Protein AF-A0A7W0VHF1-F1 (afdb_monomer_lite)

Secondary structure (DSSP, 8-state):
-TTPBBTTS-BGGG--TT-EETTEE----------SS-------SSSS-EEEETTEEEE-S--

Sequence (63 aa):
SPGHPTADARALGALIIGDSLDGARVVAIRQRPFGEQRTFDLLPASASRVYWADGVQLASTL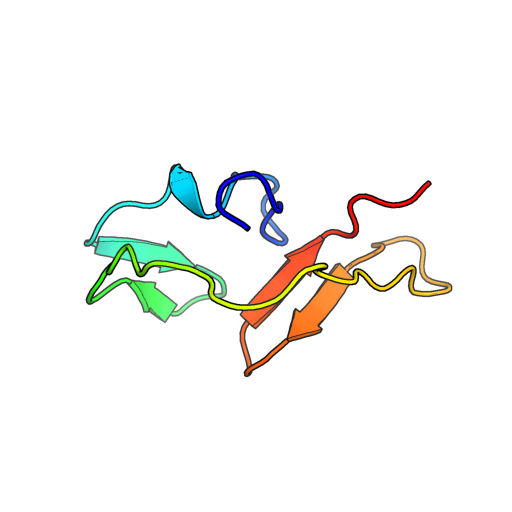R

Structure (mmCIF, N/CA/C/O backbone):
data_AF-A0A7W0VHF1-F1
#
_entry.id   AF-A0A7W0VHF1-F1
#
loop_
_atom_site.group_PDB
_atom_site.id
_atom_site.type_symbol
_atom_site.label_atom_id
_atom_site.label_alt_id
_atom_site.label_comp_id
_atom_site.label_asym_id
_atom_site.label_entity_id
_atom_site.label_seq_id
_atom_site.pdbx_PDB_ins_code
_atom_site.Cartn_x
_atom_site.Cartn_y
_atom_site.Cartn_z
_atom_site.occupancy
_atom_site.B_iso_or_equiv
_atom_site.auth_seq_id
_atom_site.auth_comp_id
_atom_site.auth_asym_id
_atom_site.auth_atom_id
_atom_site.pdbx_PDB_model_num
ATOM 1 N N . SER A 1 1 ? 2.491 5.930 1.594 1.00 92.38 1 SER A N 1
ATOM 2 C CA . SER A 1 1 ? 1.828 7.252 1.737 1.00 92.38 1 SER A CA 1
ATOM 3 C C . SER A 1 1 ? 0.412 7.168 1.165 1.00 92.38 1 SER A C 1
ATOM 5 O O . SER A 1 1 ? 0.143 6.197 0.466 1.00 92.38 1 SER A O 1
ATOM 7 N N . PRO A 1 2 ? -0.504 8.128 1.420 1.00 95.69 2 PRO A N 1
ATOM 8 C CA . PRO A 1 2 ? -1.888 8.041 0.929 1.00 95.69 2 PRO A CA 1
ATOM 9 C C . PRO A 1 2 ? -2.020 7.928 -0.597 1.00 95.69 2 PRO A C 1
ATOM 11 O O . PRO A 1 2 ? -2.949 7.298 -1.079 1.00 95.69 2 PRO A O 1
ATOM 14 N N . GLY A 1 3 ? -1.086 8.503 -1.358 1.00 96.44 3 GLY A N 1
ATOM 15 C CA . GLY A 1 3 ? -1.075 8.412 -2.823 1.00 96.44 3 GLY A CA 1
ATOM 16 C C . GLY A 1 3 ? -0.430 7.144 -3.391 1.00 96.44 3 GLY A C 1
ATOM 17 O O . GLY A 1 3 ? -0.386 6.999 -4.605 1.00 96.44 3 GLY A O 1
ATOM 18 N N . HIS A 1 4 ? 0.109 6.255 -2.552 1.00 97.44 4 HIS A N 1
ATOM 19 C CA . HIS A 1 4 ? 0.780 5.045 -3.025 1.00 97.44 4 HIS A CA 1
ATOM 20 C C . HIS A 1 4 ? -0.264 4.052 -3.571 1.00 97.44 4 HIS A C 1
ATOM 22 O O . HIS A 1 4 ? -1.264 3.821 -2.880 1.00 97.44 4 HIS A O 1
ATOM 28 N N . PRO A 1 5 ? -0.077 3.500 -4.782 1.00 97.75 5 PRO A N 1
ATOM 29 C CA . PRO A 1 5 ? -1.08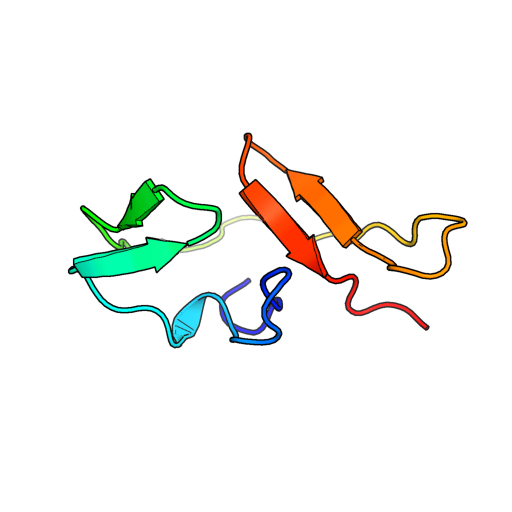0 2.659 -5.413 1.00 97.75 5 PRO A CA 1
ATOM 30 C C . PRO A 1 5 ? -1.047 1.214 -4.894 1.00 97.75 5 PRO A C 1
ATOM 32 O O . PRO A 1 5 ? 0.006 0.617 -4.684 1.00 97.75 5 PRO A O 1
ATOM 35 N N . THR A 1 6 ? -2.224 0.636 -4.711 1.00 97.56 6 THR A N 1
ATOM 36 C CA . THR A 1 6 ? -2.445 -0.802 -4.536 1.00 97.56 6 THR A CA 1
ATOM 37 C C . THR A 1 6 ? -2.196 -1.540 -5.854 1.00 97.56 6 THR A C 1
ATOM 39 O O . THR A 1 6 ? -2.116 -0.928 -6.925 1.00 97.56 6 THR A O 1
ATOM 42 N N . ALA A 1 7 ? -2.117 -2.872 -5.809 1.00 96.62 7 ALA A N 1
ATOM 43 C CA . ALA A 1 7 ? -1.998 -3.687 -7.022 1.00 96.62 7 ALA A CA 1
ATOM 44 C C . ALA A 1 7 ? -3.187 -3.537 -7.995 1.00 96.62 7 ALA A C 1
ATOM 46 O O . ALA A 1 7 ? -3.023 -3.742 -9.195 1.00 96.62 7 ALA A O 1
ATOM 47 N N . ASP A 1 8 ? -4.362 -3.122 -7.506 1.00 95.56 8 ASP A N 1
ATOM 48 C CA . ASP A 1 8 ? -5.541 -2.807 -8.326 1.00 95.56 8 ASP A CA 1
ATOM 49 C C . ASP A 1 8 ? -5.634 -1.324 -8.747 1.00 95.56 8 ASP A C 1
ATOM 51 O O . ASP A 1 8 ? -6.692 -0.849 -9.159 1.00 95.56 8 ASP A O 1
ATOM 55 N N . ALA A 1 9 ? -4.509 -0.602 -8.674 1.00 95.44 9 ALA A N 1
ATOM 56 C CA . ALA A 1 9 ? -4.312 0.780 -9.118 1.00 95.44 9 ALA A CA 1
ATOM 57 C C . ALA A 1 9 ? -5.085 1.865 -8.344 1.00 95.44 9 ALA A C 1
ATOM 59 O O . ALA A 1 9 ? -5.031 3.042 -8.714 1.00 95.44 9 ALA A O 1
ATOM 60 N N . ARG A 1 10 ? -5.759 1.523 -7.241 1.00 97.62 10 ARG A N 1
ATOM 61 C CA . ARG A 1 10 ? -6.347 2.515 -6.330 1.00 97.62 10 ARG A CA 1
ATOM 62 C C . ARG A 1 10 ? -5.266 3.117 -5.436 1.00 97.62 10 ARG A C 1
ATOM 64 O O . ARG A 1 10 ? -4.342 2.443 -5.008 1.00 97.62 10 ARG A O 1
ATOM 71 N N . ALA A 1 11 ? -5.376 4.396 -5.097 1.00 97.69 11 ALA A N 1
ATOM 72 C CA . ALA A 1 11 ? -4.518 4.968 -4.061 1.00 97.69 11 ALA A CA 1
ATOM 73 C C . ALA A 1 11 ? -4.926 4.420 -2.680 1.00 97.69 11 ALA A C 1
ATOM 75 O O . ALA A 1 11 ? -6.120 4.355 -2.386 1.00 97.69 11 ALA A O 1
ATOM 76 N N . LEU A 1 12 ? -3.968 4.111 -1.797 1.00 96.56 12 LEU A N 1
ATOM 77 C CA . LEU A 1 12 ? -4.261 3.663 -0.422 1.00 96.56 12 LEU A CA 1
ATOM 78 C C . LEU A 1 12 ? -5.206 4.619 0.327 1.00 96.56 12 LEU A C 1
ATOM 80 O O . LEU A 1 12 ? -6.048 4.184 1.105 1.00 96.56 12 LEU A O 1
ATOM 84 N N . GLY A 1 13 ? -5.084 5.926 0.088 1.00 97.19 13 GLY A N 1
ATOM 85 C CA . GLY A 1 13 ? -5.926 6.959 0.694 1.00 97.19 13 GLY A CA 1
ATOM 86 C C . GLY A 1 13 ? -7.351 7.037 0.143 1.00 97.19 13 GLY A C 1
ATOM 87 O O . GLY A 1 13 ? -8.162 7.755 0.718 1.00 97.19 13 GLY A O 1
ATOM 88 N N . ALA A 1 14 ? -7.653 6.331 -0.949 1.00 97.75 14 ALA A N 1
ATOM 89 C CA . ALA A 1 14 ? -8.994 6.243 -1.523 1.00 97.75 14 ALA A CA 1
ATOM 90 C C . ALA A 1 14 ? -9.783 5.024 -1.017 1.00 97.75 14 ALA A C 1
ATOM 92 O O . ALA A 1 14 ? -10.977 4.926 -1.292 1.00 97.75 14 ALA A O 1
ATOM 93 N N . LEU A 1 15 ? -9.133 4.101 -0.297 1.00 97.75 15 LEU A N 1
ATOM 94 C CA . LEU A 1 15 ? -9.803 2.951 0.303 1.00 97.75 15 LEU A CA 1
ATOM 95 C C . LEU A 1 15 ? -10.792 3.402 1.378 1.00 97.75 15 LEU A C 1
ATOM 97 O O . LEU A 1 15 ? -10.533 4.348 2.128 1.00 97.75 15 LEU A O 1
ATOM 101 N N . ILE A 1 16 ? -11.892 2.665 1.501 1.00 98.06 16 ILE A N 1
ATOM 102 C CA . ILE A 1 16 ? -12.856 2.816 2.592 1.00 98.06 16 ILE A CA 1
ATOM 103 C C . ILE A 1 16 ? -13.032 1.502 3.359 1.00 98.06 16 ILE A C 1
ATOM 105 O O . ILE A 1 16 ? -12.718 0.414 2.876 1.00 98.06 16 ILE A O 1
ATOM 109 N N . ILE A 1 17 ? -13.534 1.594 4.594 1.00 98.50 17 ILE A N 1
ATOM 110 C CA . ILE A 1 17 ? -13.878 0.408 5.389 1.00 98.50 17 ILE A CA 1
ATOM 111 C C . ILE A 1 17 ? -14.931 -0.409 4.629 1.00 98.50 17 ILE A C 1
ATOM 113 O O . ILE A 1 17 ? -15.948 0.126 4.196 1.00 98.50 17 ILE A O 1
ATOM 117 N N . GLY A 1 18 ? -14.696 -1.715 4.505 1.00 98.38 18 GLY A N 1
ATOM 118 C CA . GLY A 1 18 ? -15.550 -2.647 3.772 1.00 98.38 18 GLY A CA 1
ATOM 119 C C . GLY A 1 18 ? -15.067 -2.971 2.358 1.00 98.38 18 GLY A C 1
ATOM 120 O O . GLY A 1 18 ? -15.505 -3.993 1.817 1.00 98.38 18 GLY A O 1
ATOM 121 N N . ASP A 1 19 ? -14.144 -2.181 1.799 1.00 98.25 19 ASP A N 1
ATOM 122 C CA . ASP A 1 19 ? -13.509 -2.492 0.519 1.00 98.25 19 ASP A CA 1
ATOM 123 C C . ASP A 1 19 ? -12.787 -3.840 0.571 1.00 98.25 19 ASP A C 1
ATOM 125 O O . ASP A 1 19 ? -12.249 -4.246 1.606 1.00 98.25 19 ASP A O 1
ATOM 129 N N . SER A 1 20 ? -12.755 -4.522 -0.573 1.00 97.31 20 SER A N 1
ATOM 130 C CA . SER A 1 20 ? -11.856 -5.652 -0.788 1.00 97.31 20 SER A CA 1
ATOM 131 C C . SER A 1 20 ? -10.487 -5.127 -1.210 1.00 97.31 20 SER A C 1
ATOM 133 O O . SER A 1 20 ? -10.412 -4.271 -2.087 1.00 97.31 20 SER A O 1
ATOM 135 N N . LEU A 1 21 ? -9.418 -5.652 -0.624 1.00 96.62 21 LEU A N 1
ATOM 136 C CA . LEU A 1 21 ? -8.026 -5.404 -0.987 1.00 96.62 21 LEU A CA 1
ATOM 137 C C . LEU A 1 21 ? -7.291 -6.742 -0.901 1.00 96.62 21 LEU A C 1
ATOM 139 O O . LEU A 1 21 ? -7.308 -7.380 0.148 1.00 96.62 21 LEU A O 1
ATOM 143 N N . ASP A 1 22 ? -6.716 -7.192 -2.015 1.00 91.69 22 ASP A N 1
ATOM 144 C C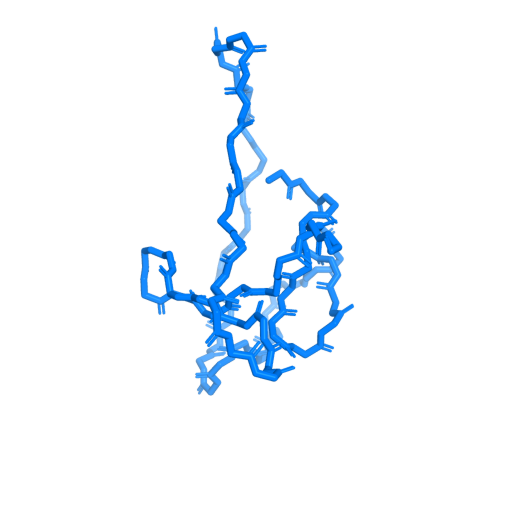A . ASP A 1 22 ? -5.974 -8.459 -2.112 1.00 91.69 22 ASP A CA 1
ATOM 145 C C . ASP A 1 22 ? -6.747 -9.685 -1.584 1.00 91.69 22 ASP A C 1
ATOM 147 O O . ASP A 1 22 ? -6.200 -10.582 -0.948 1.00 91.69 22 ASP A O 1
ATOM 151 N N . GLY A 1 23 ? -8.063 -9.713 -1.821 1.00 93.31 23 GLY A N 1
ATOM 152 C CA . GLY A 1 23 ? -8.959 -10.781 -1.361 1.00 93.31 23 GLY A CA 1
ATOM 153 C C . GLY A 1 23 ? -9.363 -10.704 0.118 1.00 93.31 23 GLY A C 1
ATOM 154 O O . GLY A 1 23 ? -10.190 -11.502 0.559 1.00 93.31 23 GLY A O 1
ATOM 155 N N . ALA A 1 24 ? -8.842 -9.737 0.878 1.00 95.31 24 ALA A N 1
ATOM 156 C CA . ALA A 1 24 ? -9.237 -9.455 2.255 1.00 95.31 24 ALA A CA 1
ATOM 157 C C . ALA A 1 24 ? -10.159 -8.229 2.337 1.00 95.31 24 ALA A C 1
ATOM 159 O O . ALA A 1 24 ? -10.162 -7.368 1.461 1.00 95.31 24 ALA A O 1
ATOM 160 N N . ARG A 1 25 ? -10.941 -8.117 3.417 1.00 98.06 25 ARG A N 1
ATOM 161 C CA . ARG A 1 25 ? -11.794 -6.947 3.665 1.00 98.06 25 ARG A CA 1
ATOM 162 C C . ARG A 1 25 ? -11.087 -5.940 4.570 1.00 98.06 25 ARG A C 1
ATOM 164 O O . ARG A 1 25 ? -10.621 -6.296 5.651 1.00 98.06 25 ARG A O 1
ATOM 171 N N . VAL A 1 26 ? -11.074 -4.669 4.171 1.00 97.81 26 VAL A N 1
ATOM 172 C CA . VAL A 1 26 ? -10.553 -3.567 4.989 1.00 97.81 26 VAL A CA 1
ATOM 173 C C . VAL A 1 26 ? -11.490 -3.334 6.175 1.00 97.81 26 VAL A C 1
ATOM 175 O O . VAL A 1 26 ? -12.626 -2.899 6.004 1.00 97.81 26 VAL A O 1
ATOM 178 N N . VAL A 1 27 ? -11.023 -3.616 7.391 1.00 98.38 27 VAL A N 1
ATOM 179 C CA . VAL A 1 27 ? -11.826 -3.463 8.623 1.00 98.38 27 VAL A CA 1
ATOM 180 C C . VAL A 1 27 ? -11.572 -2.148 9.359 1.00 98.38 27 VAL A C 1
ATOM 182 O O . VAL A 1 27 ? -12.390 -1.731 10.175 1.00 98.38 27 VAL A O 1
ATOM 185 N N . ALA A 1 28 ? -10.446 -1.485 9.093 1.00 97.81 28 ALA A N 1
ATOM 186 C CA . ALA A 1 28 ? -10.079 -0.233 9.740 1.00 97.81 28 ALA A CA 1
ATOM 187 C C . ALA A 1 28 ? -9.125 0.585 8.866 1.00 97.81 28 ALA A C 1
ATOM 189 O O . ALA A 1 28 ? -8.254 0.032 8.200 1.00 97.81 28 ALA A O 1
ATOM 190 N N . ILE A 1 29 ? -9.252 1.910 8.939 1.00 97.38 29 ILE A N 1
ATOM 191 C CA . ILE A 1 29 ? -8.337 2.873 8.320 1.00 97.38 29 ILE A CA 1
ATOM 192 C C . ILE A 1 29 ? -7.982 3.918 9.375 1.00 97.38 29 ILE A C 1
ATOM 194 O O . ILE A 1 29 ? -8.854 4.405 10.096 1.00 97.38 29 ILE A O 1
ATOM 198 N N . ARG A 1 30 ? -6.693 4.241 9.505 1.00 96.56 30 ARG A N 1
ATOM 199 C CA . ARG A 1 30 ? -6.199 5.230 10.471 1.00 96.56 30 ARG A CA 1
ATOM 200 C C . ARG A 1 30 ? -5.152 6.115 9.810 1.00 96.56 30 ARG A C 1
ATOM 202 O O . ARG A 1 30 ? -4.118 5.621 9.374 1.00 96.56 30 ARG A O 1
ATOM 209 N N . GLN A 1 31 ? -5.389 7.423 9.795 1.00 93.50 31 GLN A N 1
ATOM 210 C CA . GLN A 1 31 ? -4.355 8.397 9.454 1.00 93.50 31 GLN A CA 1
ATOM 211 C C . GLN A 1 31 ? -3.504 8.683 10.691 1.00 93.50 31 GLN A C 1
ATOM 213 O O . GLN A 1 31 ? -4.023 8.842 11.797 1.00 93.50 31 GLN A O 1
ATOM 218 N N . ARG A 1 32 ? -2.183 8.713 10.517 1.00 94.19 32 ARG A N 1
ATOM 219 C CA . ARG A 1 32 ? -1.223 8.977 11.591 1.00 94.19 32 ARG A CA 1
ATOM 220 C C . ARG A 1 32 ? -0.190 9.993 11.107 1.00 94.19 32 ARG A C 1
ATOM 222 O O . ARG A 1 32 ? 0.207 9.912 9.944 1.00 94.19 32 ARG A O 1
ATOM 229 N N . PRO A 1 33 ? 0.262 10.917 11.973 1.00 94.62 33 PRO A N 1
ATOM 230 C CA . PRO A 1 33 ? 1.428 11.737 11.672 1.00 94.62 33 PRO A CA 1
ATOM 231 C C . PRO A 1 33 ? 2.635 10.848 11.360 1.00 94.62 33 PRO A C 1
ATOM 233 O O . PRO A 1 33 ? 2.856 9.846 12.043 1.00 94.62 33 PRO A O 1
ATOM 236 N N . PHE A 1 34 ? 3.405 11.220 10.340 1.00 93.81 34 PHE A N 1
ATOM 237 C CA . PHE A 1 34 ? 4.658 10.559 9.992 1.00 93.81 34 PHE A CA 1
ATOM 238 C C . PHE A 1 34 ? 5.814 11.433 10.482 1.00 93.81 34 PHE A C 1
ATOM 240 O O . PHE A 1 34 ? 5.954 12.566 10.032 1.00 93.81 34 PHE A O 1
ATOM 247 N N . GLY A 1 35 ? 6.577 10.937 11.459 1.00 95.62 35 GLY A N 1
ATOM 248 C CA . GLY A 1 35 ? 7.631 11.708 12.132 1.00 95.62 35 GLY A CA 1
ATOM 249 C C . GLY A 1 35 ? 8.984 11.702 11.420 1.00 95.62 35 GLY A C 1
ATOM 250 O O . GLY A 1 35 ? 9.889 12.413 11.842 1.00 95.62 35 GLY A O 1
ATOM 251 N N . GLU A 1 36 ? 9.125 10.909 10.360 1.00 95.31 36 GLU A N 1
ATOM 252 C CA . GLU A 1 36 ? 10.382 10.734 9.635 1.00 95.31 36 GLU A CA 1
ATOM 253 C C . GLU A 1 36 ? 10.473 11.656 8.411 1.00 95.31 36 GLU A C 1
ATOM 255 O O . GLU A 1 36 ? 9.482 12.190 7.911 1.00 95.31 36 GLU A O 1
ATOM 260 N N . GLN A 1 37 ? 11.684 11.818 7.877 1.00 95.75 37 GLN A N 1
ATOM 261 C CA . GLN A 1 37 ? 11.958 12.773 6.795 1.00 95.75 37 GLN A CA 1
ATOM 262 C C . GLN A 1 37 ? 11.586 12.262 5.393 1.00 95.75 37 GLN A C 1
ATOM 264 O O . GLN A 1 37 ? 11.454 13.051 4.447 1.00 95.75 37 GLN A O 1
ATOM 269 N N . ARG A 1 38 ? 11.505 10.937 5.217 1.00 94.81 38 ARG A N 1
ATOM 270 C CA . ARG A 1 38 ? 11.397 10.283 3.907 1.00 94.81 38 ARG A CA 1
ATOM 271 C C . ARG A 1 38 ? 10.611 8.978 3.988 1.00 94.81 38 ARG A C 1
ATOM 273 O O . ARG A 1 38 ? 10.654 8.272 4.989 1.00 94.81 38 ARG A O 1
ATOM 280 N N . THR A 1 39 ? 9.954 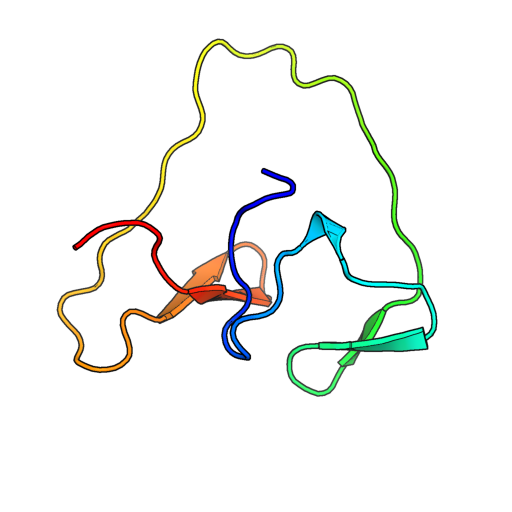8.646 2.883 1.00 95.12 39 THR A N 1
ATOM 281 C CA . THR A 1 39 ? 9.434 7.308 2.586 1.00 95.12 39 THR A CA 1
ATOM 282 C C . THR A 1 39 ? 10.156 6.768 1.363 1.00 95.12 39 THR A C 1
ATOM 284 O O . THR A 1 39 ? 10.566 7.550 0.505 1.00 95.12 39 THR A O 1
ATOM 287 N N . PHE A 1 40 ? 10.264 5.451 1.258 1.00 95.81 40 PHE A N 1
ATOM 288 C CA . PHE A 1 40 ? 10.907 4.778 0.135 1.00 95.81 40 PHE A CA 1
ATOM 289 C C . PHE A 1 40 ? 9.899 3.927 -0.628 1.00 95.81 40 PHE A C 1
ATOM 291 O O . PHE A 1 40 ? 8.810 3.639 -0.129 1.00 95.81 40 PHE A O 1
ATOM 298 N N . ASP A 1 41 ? 10.286 3.547 -1.837 1.00 97.75 41 ASP A N 1
ATOM 299 C CA . ASP A 1 41 ? 9.528 2.677 -2.723 1.00 97.75 41 ASP A CA 1
ATOM 300 C C . ASP A 1 41 ? 10.490 1.705 -3.418 1.00 97.75 41 ASP A C 1
ATOM 302 O O . ASP A 1 41 ? 11.695 1.965 -3.499 1.00 97.75 41 ASP A O 1
ATOM 306 N N . LEU A 1 42 ? 9.962 0.583 -3.896 1.00 97.31 42 LEU A N 1
ATOM 307 C CA . LEU A 1 42 ? 10.697 -0.458 -4.594 1.00 97.31 42 LEU A CA 1
ATOM 308 C C . LEU A 1 42 ? 10.276 -0.500 -6.060 1.00 97.31 42 LEU A C 1
ATOM 310 O O . LEU A 1 42 ? 9.095 -0.402 -6.380 1.00 97.31 42 LEU A O 1
ATOM 314 N N . LEU A 1 43 ? 11.247 -0.703 -6.953 1.00 97.44 43 LEU A N 1
ATOM 315 C CA . LEU A 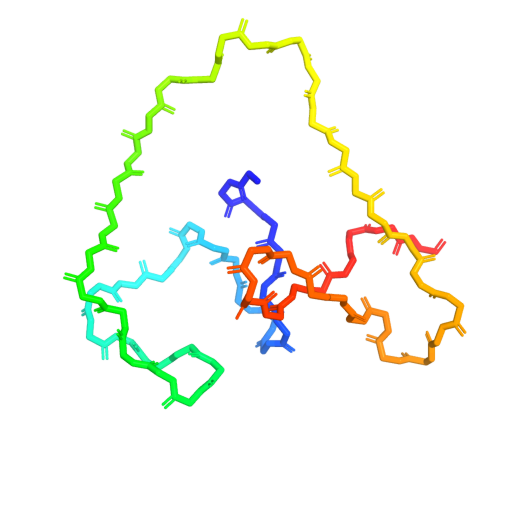1 43 ? 11.009 -1.026 -8.360 1.00 97.44 43 LEU A CA 1
ATOM 316 C C . LEU A 1 43 ? 11.420 -2.483 -8.608 1.00 97.44 43 LEU A C 1
ATOM 318 O O . LEU A 1 43 ? 12.604 -2.755 -8.823 1.00 97.44 43 LEU A O 1
ATOM 322 N N . PRO A 1 44 ? 10.479 -3.442 -8.559 1.00 96.81 44 PRO A N 1
ATOM 323 C CA . PRO A 1 44 ? 10.783 -4.827 -8.884 1.00 96.81 44 PRO A CA 1
ATOM 324 C C . PRO A 1 44 ? 11.163 -4.961 -10.358 1.00 96.81 44 PRO A C 1
ATOM 326 O O . PRO A 1 44 ? 10.501 -4.390 -11.225 1.00 96.81 44 PRO A O 1
ATOM 329 N N . ALA A 1 45 ? 12.158 -5.798 -10.657 1.00 96.94 45 ALA A N 1
ATOM 330 C CA . ALA A 1 45 ? 12.496 -6.204 -12.022 1.00 96.94 45 ALA A CA 1
ATOM 331 C C . ALA A 1 45 ? 11.456 -7.202 -12.578 1.00 96.94 45 ALA A C 1
ATOM 333 O O . ALA A 1 45 ? 11.770 -8.340 -12.916 1.00 96.94 45 ALA A O 1
ATOM 334 N N . SER A 1 46 ? 10.186 -6.791 -12.618 1.00 95.38 46 SER A N 1
ATOM 335 C CA . SER A 1 46 ? 9.064 -7.576 -13.131 1.00 95.38 46 SER A CA 1
ATOM 336 C C . SER A 1 46 ? 8.142 -6.709 -13.985 1.00 95.38 46 SER A C 1
ATOM 338 O O . SER A 1 46 ? 8.044 -5.499 -13.784 1.00 95.38 46 SER A O 1
ATOM 340 N N . ALA A 1 47 ? 7.418 -7.335 -14.917 1.00 95.88 47 ALA A N 1
ATOM 341 C CA . ALA A 1 47 ? 6.438 -6.633 -15.747 1.00 95.88 47 ALA A CA 1
ATOM 342 C C . ALA A 1 47 ? 5.275 -6.052 -14.921 1.00 95.88 47 ALA A C 1
ATOM 344 O O . ALA A 1 47 ? 4.772 -4.982 -15.247 1.00 95.88 47 ALA A O 1
ATOM 345 N N . SER A 1 48 ? 4.879 -6.737 -13.839 1.00 95.31 48 SER A N 1
ATOM 346 C CA . SER A 1 48 ? 3.786 -6.294 -12.962 1.00 95.31 48 SER A CA 1
ATOM 347 C C . SER A 1 48 ? 4.129 -5.043 -12.157 1.00 95.31 48 SER A C 1
ATOM 349 O O . SER A 1 48 ? 3.240 -4.261 -11.842 1.00 95.31 48 SER A O 1
ATOM 351 N N . ARG A 1 49 ? 5.415 -4.865 -11.808 1.00 97.00 49 ARG A N 1
ATOM 352 C CA . ARG A 1 49 ? 5.901 -3.816 -10.895 1.00 97.00 49 ARG A CA 1
ATOM 353 C C . ARG A 1 49 ? 5.178 -3.800 -9.540 1.00 97.00 49 ARG A C 1
ATOM 355 O O . ARG A 1 49 ? 5.148 -2.770 -8.873 1.00 97.00 49 ARG A O 1
ATOM 362 N N . VAL A 1 50 ? 4.625 -4.942 -9.133 1.00 97.50 50 VAL A N 1
ATOM 363 C CA . VAL A 1 50 ? 3.970 -5.142 -7.839 1.00 97.50 50 VAL A CA 1
ATOM 364 C C . VAL A 1 50 ? 4.947 -5.792 -6.864 1.00 97.50 50 VAL A C 1
ATOM 366 O O . VAL A 1 50 ? 5.738 -6.659 -7.248 1.00 97.50 50 VAL A O 1
ATOM 369 N N . TYR A 1 51 ? 4.892 -5.381 -5.601 1.00 97.31 51 TYR A N 1
ATOM 370 C CA . TYR A 1 51 ? 5.649 -5.983 -4.510 1.00 97.31 51 TYR A CA 1
ATOM 371 C C . TYR A 1 51 ? 4.790 -6.134 -3.254 1.00 97.31 51 TYR A C 1
ATOM 373 O O . TYR A 1 51 ? 3.759 -5.483 -3.099 1.00 97.31 51 TYR A O 1
ATOM 381 N N . TRP A 1 52 ? 5.227 -7.013 -2.357 1.00 96.75 52 TRP A N 1
ATOM 382 C CA . TRP A 1 52 ? 4.595 -7.203 -1.057 1.00 96.75 52 TRP A CA 1
ATOM 383 C C . TRP A 1 52 ? 5.227 -6.282 -0.014 1.00 96.75 52 TRP A C 1
ATOM 385 O O . TRP A 1 52 ? 6.449 -6.270 0.140 1.00 96.75 52 TRP A O 1
ATOM 395 N N . ALA A 1 53 ? 4.393 -5.564 0.736 1.00 96.31 53 ALA A N 1
ATOM 396 C CA . ALA A 1 53 ? 4.782 -4.792 1.913 1.00 96.31 53 ALA A CA 1
ATOM 397 C C . ALA A 1 53 ? 3.795 -5.084 3.043 1.00 96.31 53 ALA A C 1
ATOM 399 O O . ALA A 1 53 ? 2.591 -4.940 2.851 1.00 96.31 53 ALA A O 1
ATOM 400 N N . ASP A 1 54 ? 4.287 -5.545 4.195 1.00 94.62 54 ASP A N 1
ATOM 401 C CA . ASP A 1 54 ? 3.456 -5.932 5.348 1.00 94.62 54 ASP A CA 1
ATOM 402 C C . ASP A 1 54 ? 2.278 -6.867 4.994 1.00 94.62 54 ASP A C 1
ATOM 404 O O . ASP A 1 54 ? 1.206 -6.809 5.592 1.00 94.62 54 ASP A O 1
ATOM 408 N N . GLY A 1 55 ? 2.473 -7.745 4.002 1.00 94.38 55 GLY A N 1
ATOM 409 C CA . GLY A 1 55 ? 1.448 -8.690 3.549 1.00 94.38 55 GLY A CA 1
ATOM 410 C C . GLY A 1 55 ? 0.358 -8.096 2.649 1.00 94.38 55 GLY A C 1
ATOM 411 O O . GLY A 1 55 ? -0.646 -8.764 2.428 1.00 94.38 55 GLY A O 1
ATOM 412 N N . VAL A 1 56 ? 0.552 -6.887 2.111 1.00 95.31 56 VAL A N 1
ATOM 413 C CA . VAL A 1 56 ? -0.325 -6.231 1.122 1.00 95.31 56 VAL A CA 1
ATOM 414 C C . VAL A 1 56 ? 0.434 -6.038 -0.194 1.00 95.31 56 VAL A C 1
ATOM 416 O O . VAL A 1 56 ? 1.627 -5.723 -0.184 1.00 95.31 56 VAL A O 1
ATOM 419 N N . GLN A 1 57 ? -0.237 -6.230 -1.328 1.00 96.69 57 GLN A N 1
ATOM 420 C CA . GLN A 1 57 ? 0.314 -5.981 -2.656 1.00 96.69 57 GLN A CA 1
ATOM 421 C C . GLN A 1 57 ? 0.198 -4.501 -3.028 1.00 96.69 57 GLN A C 1
ATOM 423 O O . GLN A 1 57 ? -0.890 -3.924 -3.112 1.00 96.69 57 GLN A O 1
ATOM 428 N N . LEU A 1 58 ? 1.343 -3.892 -3.316 1.00 97.31 58 LEU A N 1
ATOM 429 C CA . LEU A 1 58 ? 1.451 -2.501 -3.738 1.00 97.31 58 LEU A CA 1
ATOM 430 C C . LEU A 1 58 ? 2.071 -2.421 -5.128 1.00 97.31 58 LEU A C 1
ATOM 432 O O . LEU A 1 58 ? 2.971 -3.193 -5.462 1.00 97.31 58 LEU A O 1
ATOM 436 N N . ALA A 1 59 ? 1.591 -1.480 -5.932 1.00 97.69 59 ALA A N 1
ATOM 437 C CA . ALA A 1 59 ? 2.208 -1.147 -7.203 1.00 97.69 59 ALA A CA 1
ATOM 438 C C . ALA A 1 59 ? 3.297 -0.088 -6.986 1.00 97.69 59 ALA A C 1
ATOM 440 O O . ALA A 1 59 ? 3.120 0.864 -6.229 1.00 97.69 59 ALA A O 1
ATOM 441 N N . SER A 1 60 ? 4.423 -0.237 -7.681 1.00 97.62 60 SER A N 1
ATOM 442 C CA . SER A 1 60 ? 5.506 0.743 -7.632 1.00 97.62 60 SER A CA 1
ATOM 443 C C . SER A 1 60 ? 5.063 2.097 -8.193 1.00 97.62 60 SER A C 1
ATOM 445 O O . SER A 1 60 ? 4.401 2.176 -9.231 1.00 97.62 60 SER A O 1
ATOM 447 N N . THR A 1 61 ? 5.493 3.181 -7.553 1.00 96.88 61 THR A N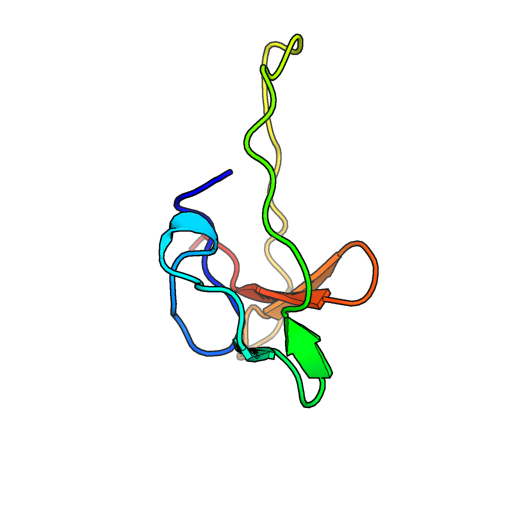 1
ATOM 448 C CA . THR A 1 61 ? 5.413 4.551 -8.086 1.00 96.88 61 THR A CA 1
ATOM 449 C C . THR A 1 61 ? 6.588 4.897 -9.005 1.00 96.88 61 THR A C 1
ATOM 451 O O . THR A 1 61 ? 6.572 5.935 -9.674 1.00 96.88 61 THR A O 1
ATOM 454 N N . LEU A 1 62 ? 7.604 4.032 -9.060 1.00 96.06 62 LEU A N 1
ATOM 455 C CA . LEU A 1 62 ? 8.816 4.201 -9.857 1.00 96.06 62 LEU A CA 1
ATOM 456 C C . LEU A 1 62 ? 8.620 3.691 -11.296 1.00 96.06 62 LEU A C 1
ATOM 458 O O . LEU A 1 62 ? 7.759 2.849 -11.576 1.00 96.06 62 LEU A O 1
ATOM 462 N N . ARG A 1 63 ? 9.416 4.226 -12.233 1.00 87.25 63 ARG A N 1
ATOM 463 C CA . ARG A 1 63 ? 9.288 3.953 -13.672 1.00 87.25 63 ARG A CA 1
ATOM 464 C C . ARG A 1 63 ? 10.459 3.195 -14.268 1.00 87.25 63 ARG A C 1
ATOM 466 O O . ARG A 1 63 ? 11.606 3.541 -13.931 1.00 87.25 63 ARG A O 1
#

pLDDT: mean 96.24, std 1.89, range [87.25, 98.5]

Foldseek 3Di:
DQQFAFLVGDGVVPDDQQDDFPNDGRHDDDDDDDPDDDDDWDQDPDPSCWDDDPNGITHTPDD

Radius of gyration: 12.3 Å; chains: 1; bounding box: 28×24×28 Å